Protein AF-A0A522JHY6-F1 (afdb_monomer_lite)

Foldseek 3Di:
DDDDDDDPPPPDDDDDDDDDDDDDDPDPDDDPPPPPPPPPPQPQLLVQLLVLLVQLLVDPALVSVLLSLQQNQCSQQFPVRPSNDPVSPRPNVRHHNCVVDDCPDLLNVLSVVLNVLSVVLNPDHDDPVNNVSSVVSNCSSCVPVD

Secondary structure (DSSP, 8-state):
---------SS---------------------------------HHHHHHHHHHHHHH-SSHHHHHHHHHHHHHHHH-TTSTT--GGG--TTTT--HHHHS-TTSHHHHHHHHHHHHHHHHTT--SHHHHHHHHHHHHHHHHTT--

pLDDT: mean 83.54, std 21.49, range [36.97, 98.94]

Structure (mmCIF, N/CA/C/O backbone):
data_AF-A0A522JHY6-F1
#
_entry.id   AF-A0A522JHY6-F1
#
loop_
_atom_site.group_PDB
_atom_site.id
_atom_site.type_symbol
_atom_site.label_atom_id
_atom_site.label_alt_id
_atom_site.label_comp_id
_atom_site.label_asym_id
_atom_site.label_entity_id
_atom_site.label_seq_id
_atom_site.pdbx_PDB_ins_code
_atom_site.Cartn_x
_atom_site.Cartn_y
_atom_site.Cartn_z
_atom_site.occupancy
_atom_site.B_iso_or_equiv
_atom_site.auth_seq_id
_atom_site.auth_comp_id
_atom_site.auth_asym_id
_atom_site.auth_atom_id
_atom_site.pdbx_PDB_model_num
ATOM 1 N N . MET A 1 1 ? 8.083 -27.322 40.203 1.00 36.97 1 MET A N 1
ATOM 2 C CA . MET A 1 1 ? 9.360 -27.782 40.788 1.00 36.97 1 MET A CA 1
ATOM 3 C C . MET A 1 1 ? 10.459 -27.382 39.793 1.00 36.97 1 MET A C 1
ATOM 5 O O . MET A 1 1 ? 10.639 -28.091 38.818 1.00 36.97 1 MET A O 1
ATOM 9 N N . SER A 1 2 ? 10.837 -26.095 39.712 1.00 42.53 2 SER A N 1
ATOM 10 C CA . SER A 1 2 ? 12.070 -25.467 40.267 1.00 42.53 2 SER A CA 1
ATOM 11 C C . SER A 1 2 ? 13.293 -26.388 40.256 1.00 42.53 2 SER A C 1
ATOM 13 O O . SER A 1 2 ? 13.194 -27.499 40.764 1.00 42.53 2 SER A O 1
ATOM 15 N N . ILE A 1 3 ? 14.424 -25.996 39.655 1.00 45.97 3 ILE A N 1
ATOM 16 C CA . ILE A 1 3 ? 15.505 -25.148 40.226 1.00 45.97 3 ILE A CA 1
ATOM 17 C C . ILE A 1 3 ? 16.294 -24.522 39.036 1.00 45.97 3 ILE A C 1
ATOM 19 O O . ILE A 1 3 ? 16.628 -25.249 38.108 1.00 45.97 3 ILE A O 1
ATOM 23 N N . ALA A 1 4 ? 16.360 -23.193 38.837 1.00 43.75 4 ALA A N 1
ATOM 24 C CA . ALA A 1 4 ? 17.269 -22.170 39.415 1.00 43.75 4 ALA A CA 1
ATOM 25 C C . ALA A 1 4 ? 18.771 -22.364 39.050 1.00 43.75 4 ALA A C 1
ATOM 27 O O . ALA A 1 4 ? 19.374 -23.354 39.436 1.00 43.75 4 ALA A O 1
ATOM 28 N N . THR A 1 5 ? 19.320 -21.562 38.121 1.00 50.81 5 THR A N 1
ATOM 29 C CA . THR A 1 5 ? 20.284 -20.443 38.339 1.00 50.81 5 THR A CA 1
ATOM 30 C C . THR A 1 5 ? 21.622 -20.811 38.988 1.00 50.81 5 THR A C 1
ATOM 32 O O . THR A 1 5 ? 21.618 -21.097 40.176 1.00 50.81 5 THR A O 1
ATOM 35 N N . ASP A 1 6 ? 22.733 -20.667 38.251 1.00 44.97 6 ASP A N 1
ATOM 36 C CA . ASP A 1 6 ? 24.067 -20.167 38.678 1.00 44.97 6 ASP A CA 1
ATOM 37 C C . ASP A 1 6 ? 24.991 -20.248 37.429 1.00 44.97 6 ASP A C 1
ATOM 39 O O . ASP A 1 6 ? 24.783 -21.114 36.588 1.00 44.97 6 ASP A O 1
ATOM 43 N N . SER A 1 7 ? 26.001 -19.437 37.114 1.00 44.66 7 SER A N 1
ATOM 44 C CA . SER A 1 7 ? 26.915 -18.633 37.925 1.00 44.66 7 SER A CA 1
ATOM 45 C C . SER A 1 7 ? 27.614 -17.666 36.949 1.00 44.66 7 SER A C 1
ATOM 47 O O . SER A 1 7 ? 28.159 -18.088 35.932 1.00 44.66 7 SER A O 1
ATOM 49 N N . THR A 1 8 ? 27.543 -16.339 37.050 1.00 45.41 8 THR A N 1
ATOM 50 C CA . THR A 1 8 ? 28.342 -15.495 37.963 1.00 45.41 8 THR A CA 1
ATOM 51 C C . THR A 1 8 ? 29.864 -15.761 37.997 1.00 45.41 8 THR A C 1
ATOM 53 O O . THR A 1 8 ? 30.563 -15.178 38.822 1.00 45.41 8 THR A O 1
ATOM 56 N N . GLU A 1 9 ? 30.428 -16.520 37.045 1.00 46.78 9 GLU A N 1
ATOM 57 C CA . GLU A 1 9 ? 31.821 -17.010 37.122 1.00 46.78 9 GLU A CA 1
ATOM 58 C C . GLU A 1 9 ? 32.835 -16.398 36.132 1.00 46.78 9 GLU A C 1
ATOM 60 O O . GLU A 1 9 ? 33.887 -16.971 35.866 1.00 46.78 9 GLU A O 1
ATOM 65 N N . ARG A 1 10 ? 32.582 -15.206 35.575 1.00 47.19 10 ARG A N 1
ATOM 66 C CA . ARG A 1 10 ? 33.610 -14.483 34.782 1.00 47.19 10 ARG A CA 1
ATOM 67 C C . ARG A 1 10 ? 33.914 -13.078 35.292 1.00 47.19 10 ARG A C 1
ATOM 69 O O . ARG A 1 10 ? 34.369 -12.216 34.550 1.00 47.19 10 ARG A O 1
ATOM 76 N N . LEU A 1 11 ? 33.708 -12.859 36.587 1.00 47.44 11 LEU A N 1
ATOM 77 C CA . LEU A 1 11 ? 34.156 -11.670 37.308 1.00 47.44 11 LEU A CA 1
ATOM 78 C C . LEU A 1 11 ? 34.982 -12.110 38.511 1.00 47.44 11 LEU A C 1
ATOM 80 O O . LEU A 1 11 ? 34.453 -12.173 39.614 1.00 47.44 11 LEU A O 1
ATOM 84 N N . ARG A 1 12 ? 36.260 -12.439 38.290 1.00 45.28 12 ARG A N 1
ATOM 85 C CA . ARG A 1 12 ? 37.347 -12.466 39.293 1.00 45.28 12 ARG A CA 1
ATOM 86 C C . ARG A 1 12 ? 38.596 -13.049 38.641 1.00 45.28 12 ARG A C 1
ATOM 88 O O . ARG A 1 12 ? 38.836 -14.229 38.766 1.00 45.28 12 ARG A O 1
ATOM 95 N N . HIS A 1 13 ? 39.382 -12.218 37.973 1.00 41.78 13 HIS A N 1
ATOM 96 C CA . HIS A 1 13 ? 40.841 -12.312 37.804 1.00 41.78 13 HIS A CA 1
ATOM 97 C C . HIS A 1 13 ? 41.211 -11.073 36.977 1.00 41.78 13 HIS A C 1
ATOM 99 O O . HIS A 1 13 ? 40.601 -10.811 35.956 1.00 41.78 13 HIS A O 1
ATOM 105 N N . ALA A 1 14 ? 42.140 -10.209 37.333 1.00 46.94 14 ALA A N 1
ATOM 106 C CA . ALA A 1 14 ? 42.969 -10.106 38.503 1.00 46.94 14 ALA A CA 1
ATOM 107 C C . ALA A 1 14 ? 43.402 -8.636 38.555 1.00 46.94 14 ALA A C 1
ATOM 109 O O . ALA A 1 14 ? 43.715 -8.020 37.537 1.00 46.94 14 ALA A O 1
ATOM 110 N N . ARG A 1 15 ? 43.404 -8.069 39.759 1.00 52.34 15 ARG A N 1
ATOM 111 C CA . ARG A 1 15 ? 43.996 -6.764 40.050 1.00 52.34 15 ARG A CA 1
ATOM 112 C C . ARG A 1 15 ? 45.476 -6.788 39.656 1.00 52.34 15 ARG A C 1
ATOM 114 O O . ARG A 1 15 ? 46.280 -7.388 40.364 1.00 52.34 15 ARG A O 1
ATOM 121 N N . ALA A 1 16 ? 45.844 -6.092 38.586 1.00 49.88 16 ALA A N 1
ATOM 122 C CA . ALA A 1 16 ? 47.235 -5.850 38.216 1.00 49.88 16 ALA A CA 1
ATOM 123 C C . ALA A 1 16 ? 47.551 -4.351 38.320 1.00 49.88 16 ALA A C 1
ATOM 125 O O . ALA A 1 16 ? 47.403 -3.577 37.386 1.00 49.88 16 ALA A O 1
ATOM 126 N N . ARG A 1 17 ? 47.920 -3.977 39.548 1.00 63.06 17 ARG A N 1
ATOM 127 C CA . ARG A 1 17 ? 48.945 -2.998 39.943 1.00 63.06 17 ARG A CA 1
ATOM 128 C C . ARG A 1 17 ? 49.208 -1.832 38.975 1.00 63.06 17 ARG A C 1
ATOM 130 O O . ARG A 1 17 ? 49.941 -1.955 38.001 1.00 63.06 17 ARG A O 1
ATOM 137 N N . PHE A 1 18 ? 48.740 -0.660 39.402 1.00 49.12 18 PHE A N 1
ATOM 138 C CA . PHE A 1 18 ? 49.275 0.647 39.026 1.00 49.12 18 PHE A CA 1
ATOM 139 C C . PHE A 1 18 ? 50.812 0.667 39.119 1.00 49.12 18 PHE A C 1
ATOM 141 O O . PHE A 1 18 ? 51.377 0.550 40.208 1.00 49.12 18 PHE A O 1
ATOM 148 N N . ARG A 1 19 ? 51.485 0.898 37.988 1.00 58.94 19 ARG A N 1
ATOM 149 C CA . ARG A 1 19 ? 52.835 1.475 37.939 1.00 58.94 19 ARG A CA 1
ATOM 150 C C . ARG A 1 19 ? 52.746 2.796 37.187 1.00 58.94 19 ARG A C 1
ATOM 152 O O . ARG A 1 19 ? 52.405 2.828 36.012 1.00 58.94 19 ARG A O 1
ATOM 159 N N . ARG A 1 20 ? 53.032 3.882 37.906 1.00 58.34 20 ARG A N 1
ATOM 160 C CA . ARG A 1 20 ? 53.248 5.219 37.348 1.00 58.34 20 ARG A CA 1
ATOM 161 C C . ARG A 1 20 ? 54.531 5.195 36.517 1.00 58.34 20 ARG A C 1
ATOM 163 O O . ARG A 1 20 ? 55.576 4.829 37.050 1.00 58.34 20 ARG A O 1
ATOM 170 N N . VAL A 1 21 ? 54.451 5.624 35.263 1.00 52.75 21 VAL A N 1
ATOM 171 C CA . VAL A 1 21 ? 55.590 6.141 34.497 1.00 52.75 21 VAL A CA 1
ATOM 172 C C . VAL A 1 21 ? 55.096 7.395 33.783 1.00 52.75 21 VAL A C 1
ATOM 174 O O . VAL A 1 21 ? 54.226 7.333 32.922 1.00 52.75 21 VAL A O 1
ATOM 177 N N . SER A 1 22 ? 55.606 8.537 34.230 1.00 50.94 22 SER A N 1
ATOM 178 C CA . SER A 1 22 ? 55.506 9.828 33.555 1.00 50.94 22 SER A CA 1
ATOM 179 C C . SER A 1 22 ? 56.355 9.803 32.283 1.00 50.94 22 SER A C 1
ATOM 181 O O . SER A 1 22 ? 57.409 9.178 32.305 1.00 50.94 22 SER A O 1
ATOM 183 N N . ILE A 1 23 ? 55.946 10.513 31.227 1.00 53.66 23 ILE A N 1
ATOM 184 C CA . ILE A 1 23 ? 56.759 11.484 30.463 1.00 53.66 23 ILE A CA 1
ATOM 185 C C . ILE A 1 23 ? 55.923 12.024 29.291 1.00 53.66 23 ILE A C 1
ATOM 187 O O . ILE A 1 23 ? 55.170 11.309 28.638 1.00 53.66 23 ILE A O 1
ATOM 191 N N . ALA A 1 24 ? 56.060 13.335 29.116 1.00 50.28 24 ALA A N 1
ATOM 192 C CA . ALA A 1 24 ? 55.463 14.222 28.135 1.00 50.28 24 ALA A CA 1
ATOM 193 C C . ALA A 1 24 ? 55.451 13.704 26.686 1.00 50.28 24 ALA A C 1
ATOM 195 O O . ALA A 1 24 ? 56.442 13.188 26.179 1.00 50.28 24 ALA A O 1
ATOM 196 N N . GLY A 1 25 ? 54.337 13.970 26.005 1.00 43.62 25 GLY A N 1
ATOM 197 C CA . GLY A 1 25 ? 54.167 13.776 24.569 1.00 43.62 25 GLY A CA 1
ATOM 198 C C . GLY A 1 25 ? 52.758 14.174 24.143 1.00 43.62 25 GLY A C 1
ATOM 199 O O . GLY A 1 25 ? 51.945 13.313 23.829 1.00 43.62 25 GLY A O 1
ATOM 200 N N . VAL A 1 26 ? 52.433 15.471 24.191 1.00 51.81 26 VAL A N 1
ATOM 201 C CA . VAL A 1 26 ? 51.180 15.989 23.614 1.00 51.81 26 VAL A CA 1
ATOM 202 C C . VAL A 1 26 ? 51.336 15.969 22.095 1.00 51.81 26 VAL A C 1
ATOM 204 O O . VAL A 1 26 ? 51.827 16.916 21.488 1.00 51.81 26 VAL A O 1
ATOM 207 N N . LEU A 1 27 ? 50.962 14.845 21.488 1.00 55.59 27 LEU A N 1
ATOM 208 C CA . LEU A 1 27 ? 50.747 14.735 20.054 1.00 55.59 27 LEU A CA 1
ATOM 209 C C . LEU A 1 27 ? 49.357 15.315 19.768 1.00 55.59 27 LEU A C 1
ATOM 211 O O . LEU A 1 27 ? 48.342 14.710 20.117 1.00 55.59 27 LEU A O 1
ATOM 215 N N . VAL A 1 28 ? 49.316 16.517 19.189 1.00 56.75 28 VAL A N 1
ATOM 216 C CA . VAL A 1 28 ? 48.084 17.148 18.698 1.00 56.75 28 VAL A CA 1
ATOM 217 C C . VAL A 1 28 ? 47.536 16.268 17.578 1.00 56.75 28 VAL A C 1
ATOM 219 O O . VAL A 1 28 ? 47.996 16.315 16.440 1.00 56.75 28 VAL A O 1
ATOM 222 N N . THR A 1 29 ? 46.577 15.414 17.918 1.00 56.91 29 THR A N 1
ATOM 223 C CA . THR A 1 29 ? 45.793 14.668 16.940 1.00 56.91 29 THR A CA 1
ATOM 224 C C . THR A 1 29 ? 44.807 15.651 16.327 1.00 56.91 29 THR A C 1
ATOM 226 O O . THR A 1 29 ? 43.843 16.079 16.958 1.00 56.91 29 THR A O 1
ATOM 229 N N . ALA A 1 30 ? 45.101 16.082 15.1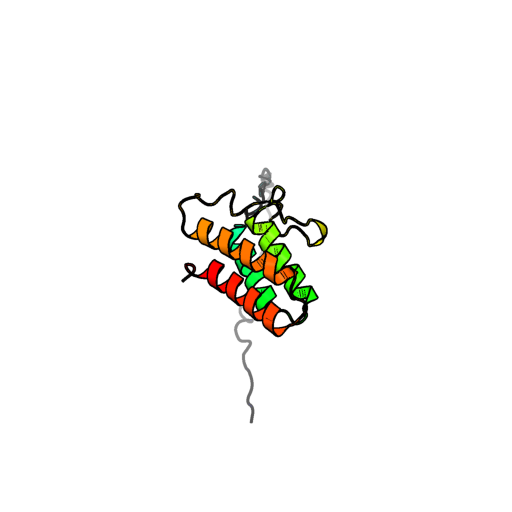00 1.00 58.03 30 ALA A N 1
ATOM 230 C CA . ALA A 1 30 ? 44.157 16.817 14.279 1.00 58.03 30 ALA A CA 1
ATOM 231 C C . ALA A 1 30 ? 42.883 15.970 14.152 1.00 58.03 30 ALA A C 1
ATOM 233 O O . ALA A 1 30 ? 42.905 14.870 13.599 1.00 58.03 30 ALA A O 1
ATOM 234 N N . GLY A 1 31 ? 41.795 16.466 14.741 1.00 49.47 31 GLY A N 1
ATOM 235 C CA . GLY A 1 31 ? 40.488 15.840 14.676 1.00 49.47 31 GLY A CA 1
ATOM 236 C C . GLY A 1 31 ? 40.008 15.804 13.233 1.00 49.47 31 GLY A C 1
ATOM 237 O O . GLY A 1 31 ? 39.574 16.817 12.693 1.00 49.47 31 GLY A O 1
ATOM 238 N N . PHE A 1 32 ? 40.047 14.626 12.620 1.00 56.78 32 PHE A N 1
ATOM 239 C CA . PHE A 1 32 ? 39.159 14.332 11.509 1.00 56.78 32 PHE A CA 1
ATOM 240 C C . PHE A 1 32 ? 37.760 14.175 12.101 1.00 56.78 32 PHE A C 1
ATOM 242 O O . PHE A 1 32 ? 37.383 13.109 12.586 1.00 56.78 32 PHE A O 1
ATOM 249 N N . ALA A 1 33 ? 37.010 15.276 12.117 1.00 57.12 33 ALA A N 1
ATOM 250 C CA . ALA A 1 33 ? 35.570 15.235 12.282 1.00 57.12 33 ALA A CA 1
ATOM 251 C C . ALA A 1 33 ? 35.010 14.430 11.103 1.00 57.12 33 ALA A C 1
ATOM 253 O O . ALA A 1 33 ? 34.915 14.930 9.983 1.00 57.12 33 ALA A O 1
ATOM 254 N N . GLY A 1 34 ? 34.713 13.153 11.342 1.00 48.78 34 GLY A N 1
ATOM 255 C CA . GLY A 1 34 ? 33.941 12.346 10.413 1.00 48.78 34 GLY A CA 1
ATOM 256 C C . GLY A 1 34 ? 32.580 13.006 10.239 1.00 48.78 34 GLY A C 1
ATOM 257 O O . GLY A 1 34 ? 31.748 12.958 11.142 1.00 48.78 34 GLY A O 1
ATOM 258 N N . LEU A 1 35 ? 32.363 13.652 9.095 1.00 56.34 35 LEU A N 1
ATOM 259 C CA . LEU A 1 35 ? 31.020 13.973 8.637 1.00 56.34 35 LEU A CA 1
ATOM 260 C C . LEU A 1 35 ? 30.343 12.652 8.275 1.00 56.34 35 LEU A C 1
ATOM 262 O O . LEU A 1 35 ? 30.433 12.184 7.140 1.00 56.34 35 LEU A O 1
ATOM 266 N N . SER A 1 36 ? 29.683 12.047 9.258 1.00 52.75 36 SER A N 1
ATOM 267 C CA . SER A 1 36 ? 28.689 11.008 9.029 1.00 52.75 36 SER A CA 1
ATOM 268 C C . SER A 1 36 ? 27.542 11.640 8.240 1.00 52.75 36 SER A C 1
ATOM 270 O O . SER A 1 36 ? 26.627 12.221 8.821 1.00 52.75 36 SER A O 1
ATOM 272 N N . HIS A 1 37 ? 27.616 11.591 6.910 1.00 52.22 37 HIS A N 1
ATOM 273 C CA . HIS A 1 37 ? 26.454 11.836 6.070 1.00 52.22 37 HIS A CA 1
ATOM 274 C C . HIS A 1 37 ? 25.489 10.687 6.346 1.00 52.22 37 HIS A C 1
ATOM 276 O O . HIS A 1 37 ? 25.699 9.568 5.888 1.00 52.22 37 HIS A O 1
ATOM 282 N N . ALA A 1 38 ? 24.469 10.948 7.160 1.00 51.31 38 ALA A N 1
ATOM 283 C CA . ALA A 1 38 ? 23.292 10.104 7.190 1.00 51.31 38 ALA A CA 1
ATOM 284 C C . ALA A 1 38 ? 22.613 10.271 5.825 1.00 51.31 38 ALA A C 1
ATOM 286 O O . ALA A 1 38 ? 21.817 11.187 5.629 1.00 51.31 38 ALA A O 1
ATOM 287 N N . GLU A 1 39 ? 23.001 9.449 4.852 1.00 49.59 39 GLU A N 1
ATOM 288 C CA . GLU A 1 39 ? 22.191 9.245 3.660 1.00 49.59 39 GLU A CA 1
ATOM 289 C C . GLU A 1 39 ? 20.834 8.759 4.167 1.00 49.59 39 GLU A C 1
ATOM 291 O O . GLU A 1 39 ? 20.743 7.724 4.829 1.00 49.59 39 GLU A O 1
ATOM 296 N N . ALA A 1 40 ? 19.788 9.563 3.966 1.00 54.78 40 ALA A N 1
ATOM 297 C CA . ALA A 1 40 ? 18.435 9.110 4.221 1.00 54.78 40 ALA A CA 1
ATOM 298 C C . ALA A 1 40 ? 18.228 7.882 3.335 1.00 54.78 40 ALA A C 1
ATOM 300 O O . ALA A 1 40 ? 18.178 8.013 2.113 1.00 54.78 40 ALA A O 1
ATOM 301 N N . GLU A 1 41 ? 18.194 6.694 3.941 1.00 54.31 41 GLU A N 1
ATOM 302 C CA . GLU A 1 41 ? 17.900 5.461 3.228 1.00 54.31 41 GLU A CA 1
ATOM 303 C C . GLU A 1 41 ? 16.578 5.681 2.497 1.00 54.31 41 GLU A C 1
ATOM 305 O O . GLU A 1 41 ? 15.534 5.886 3.125 1.00 54.31 41 GLU A O 1
ATOM 310 N N . VAL A 1 42 ? 16.641 5.738 1.165 1.00 60.25 42 VAL A N 1
ATOM 311 C CA . VAL A 1 42 ? 15.457 5.879 0.324 1.00 60.25 42 VAL A CA 1
ATOM 312 C C . VAL A 1 42 ? 14.684 4.582 0.492 1.00 60.25 42 VAL A C 1
ATOM 314 O O . VAL A 1 42 ? 14.971 3.576 -0.153 1.00 60.25 42 VAL A O 1
ATOM 317 N N . ARG A 1 43 ? 13.751 4.575 1.444 1.00 78.94 43 ARG A N 1
ATOM 318 C CA . ARG A 1 43 ? 12.920 3.408 1.708 1.00 78.94 43 ARG A CA 1
ATOM 319 C C . ARG A 1 43 ? 12.061 3.166 0.470 1.00 78.94 43 ARG A C 1
ATOM 321 O O . ARG A 1 43 ? 11.343 4.061 0.035 1.00 78.94 43 ARG A O 1
ATOM 328 N N . ASP A 1 44 ? 12.147 1.958 -0.076 1.00 93.31 44 ASP A N 1
ATOM 329 C CA . ASP A 1 44 ? 11.369 1.539 -1.242 1.00 93.31 44 ASP A CA 1
ATOM 330 C C . ASP A 1 44 ? 9.854 1.715 -0.988 1.00 93.31 44 ASP A C 1
ATOM 332 O O . ASP A 1 44 ? 9.302 1.037 -0.108 1.00 93.31 44 ASP A O 1
ATOM 336 N N . PRO A 1 45 ? 9.167 2.604 -1.733 1.00 96.31 45 PRO A N 1
ATOM 337 C CA . PRO A 1 45 ? 7.745 2.857 -1.541 1.00 96.31 45 PRO A CA 1
ATOM 338 C C . PRO A 1 45 ? 6.872 1.629 -1.824 1.00 96.31 45 PRO A C 1
ATOM 340 O O . PRO A 1 45 ? 5.822 1.486 -1.199 1.00 96.31 45 PRO A O 1
ATOM 343 N N . TYR A 1 46 ? 7.300 0.717 -2.706 1.00 97.19 46 TYR A N 1
ATOM 344 C CA . TYR A 1 46 ? 6.558 -0.513 -2.987 1.00 97.19 46 TYR A CA 1
ATOM 345 C C . TYR A 1 46 ? 6.528 -1.428 -1.757 1.00 97.19 46 TYR A C 1
ATOM 347 O O . TYR A 1 46 ? 5.469 -1.896 -1.332 1.00 97.19 46 TYR A O 1
ATOM 355 N N . ARG A 1 47 ? 7.688 -1.613 -1.119 1.00 96.50 47 ARG A N 1
ATOM 356 C CA . ARG A 1 47 ? 7.817 -2.390 0.116 1.00 96.50 47 ARG A CA 1
ATOM 357 C C . ARG A 1 47 ? 7.055 -1.760 1.284 1.00 96.50 47 ARG A C 1
ATOM 359 O O . ARG A 1 47 ? 6.377 -2.475 2.015 1.00 96.50 47 ARG A O 1
ATOM 366 N N . ILE A 1 48 ? 7.117 -0.436 1.448 1.00 97.31 48 ILE A N 1
ATOM 367 C CA . ILE A 1 48 ? 6.348 0.269 2.491 1.00 97.31 48 ILE A CA 1
ATOM 368 C C . ILE A 1 48 ? 4.835 0.121 2.258 1.00 97.31 48 ILE A C 1
ATOM 370 O O . ILE A 1 48 ? 4.078 -0.094 3.206 1.00 97.31 48 ILE A O 1
ATOM 374 N N . ALA A 1 49 ? 4.378 0.196 1.006 1.00 98.25 49 ALA A N 1
ATOM 375 C CA . ALA A 1 49 ? 2.979 -0.048 0.675 1.00 98.25 49 ALA A CA 1
ATOM 376 C C . ALA A 1 49 ? 2.545 -1.471 1.075 1.00 98.25 49 ALA A C 1
ATOM 378 O O . ALA A 1 49 ? 1.473 -1.641 1.654 1.00 98.25 49 ALA A O 1
ATOM 379 N N . ALA A 1 50 ? 3.385 -2.485 0.844 1.00 98.38 50 ALA A N 1
ATOM 380 C CA . ALA A 1 50 ? 3.110 -3.850 1.292 1.00 98.38 50 ALA A CA 1
ATOM 381 C C . ALA A 1 50 ? 2.999 -3.948 2.828 1.00 98.38 50 ALA A C 1
ATOM 383 O O . ALA A 1 50 ? 2.031 -4.521 3.330 1.00 98.38 50 ALA A O 1
ATOM 384 N N . GLU A 1 51 ? 3.920 -3.322 3.575 1.00 98.38 51 GLU A N 1
ATOM 385 C CA . GLU A 1 51 ? 3.869 -3.262 5.047 1.00 98.38 51 GLU A CA 1
ATOM 386 C C . GLU A 1 51 ? 2.532 -2.685 5.537 1.00 98.38 51 GLU A C 1
ATOM 388 O O . GLU A 1 51 ? 1.858 -3.275 6.384 1.00 98.38 51 GLU A O 1
ATOM 393 N N . HIS A 1 52 ? 2.105 -1.551 4.975 1.00 98.75 52 HIS A N 1
ATOM 394 C CA . HIS A 1 52 ? 0.842 -0.924 5.357 1.00 98.75 52 HIS A CA 1
ATOM 395 C C . HIS A 1 52 ? -0.382 -1.744 4.947 1.00 98.75 52 HIS A C 1
ATOM 397 O O . HIS A 1 52 ? -1.356 -1.779 5.697 1.00 98.75 52 HIS A O 1
ATOM 403 N N . ALA A 1 53 ? -0.345 -2.448 3.817 1.00 98.81 53 ALA A N 1
ATOM 404 C CA . ALA A 1 53 ? -1.417 -3.364 3.445 1.00 98.81 53 ALA A CA 1
ATOM 405 C C . ALA A 1 53 ? -1.556 -4.522 4.454 1.00 98.81 53 ALA A C 1
ATOM 407 O O . ALA A 1 53 ? -2.675 -4.876 4.828 1.00 98.81 53 ALA A O 1
ATOM 408 N N . GLY A 1 54 ? -0.436 -5.062 4.950 1.00 98.62 54 GLY A N 1
ATOM 409 C CA . GLY A 1 54 ? -0.430 -6.059 6.025 1.00 98.62 54 GLY A CA 1
ATOM 410 C C . GLY A 1 54 ? -1.021 -5.510 7.327 1.00 98.62 54 GLY A C 1
ATOM 411 O O . GLY A 1 54 ? -1.928 -6.110 7.903 1.00 98.62 54 GLY A O 1
ATOM 412 N N . LEU A 1 55 ? -0.604 -4.307 7.738 1.00 98.81 55 LEU A N 1
ATOM 413 C CA . LEU A 1 55 ? -1.175 -3.626 8.908 1.00 98.81 55 LEU A CA 1
ATOM 414 C C . LEU A 1 55 ? -2.679 -3.355 8.753 1.00 98.81 55 LEU A C 1
ATOM 416 O O . LEU A 1 55 ? -3.432 -3.493 9.716 1.00 98.81 55 LEU A O 1
ATOM 420 N N . ALA A 1 56 ? -3.138 -3.002 7.549 1.00 98.81 56 ALA A N 1
ATOM 421 C CA . ALA A 1 56 ? -4.558 -2.839 7.251 1.00 98.81 56 ALA A CA 1
ATOM 422 C C . ALA A 1 56 ? -5.325 -4.161 7.414 1.00 98.81 56 ALA A C 1
ATOM 424 O O . ALA A 1 56 ? -6.420 -4.167 7.972 1.00 98.81 56 ALA A O 1
ATOM 425 N N . ALA A 1 57 ? -4.752 -5.282 6.970 1.00 98.75 57 ALA A N 1
ATOM 426 C CA . ALA A 1 57 ? -5.367 -6.601 7.109 1.00 98.75 57 ALA A CA 1
ATOM 427 C C . ALA A 1 57 ? -5.485 -7.050 8.581 1.00 98.75 57 ALA A C 1
ATOM 429 O O . ALA A 1 57 ? -6.415 -7.774 8.930 1.00 98.75 57 ALA A O 1
ATOM 430 N N . GLU A 1 58 ? -4.588 -6.587 9.454 1.00 98.62 58 GLU A N 1
ATOM 431 C CA . GLU A 1 58 ? -4.571 -6.918 10.888 1.00 98.62 58 GLU A CA 1
ATOM 432 C C . GLU A 1 58 ? -5.262 -5.867 11.781 1.00 98.62 58 GLU A C 1
ATOM 434 O O . GLU A 1 58 ? -5.427 -6.060 12.993 1.00 98.62 58 GLU A O 1
ATOM 439 N N . ALA A 1 59 ? -5.677 -4.738 11.203 1.00 98.62 59 ALA A N 1
ATOM 440 C CA . ALA A 1 59 ? -6.218 -3.607 11.941 1.00 98.62 59 ALA A CA 1
ATOM 441 C C . ALA A 1 59 ? -7.524 -3.950 12.676 1.00 98.62 59 ALA A C 1
ATOM 443 O O . ALA A 1 59 ? -8.380 -4.685 12.192 1.00 98.62 59 ALA A O 1
ATOM 444 N N . ARG A 1 60 ? -7.722 -3.358 13.859 1.00 98.31 60 ARG A N 1
ATOM 445 C CA . ARG A 1 60 ? -8.855 -3.683 14.751 1.00 98.31 60 ARG A CA 1
ATOM 446 C C . ARG A 1 60 ? -10.066 -2.757 14.607 1.00 98.31 60 ARG A C 1
ATOM 448 O O . ARG A 1 60 ? -11.010 -2.864 15.385 1.00 98.31 60 ARG A O 1
ATOM 455 N N . SER A 1 61 ? -10.043 -1.836 13.649 1.00 98.62 61 SER A N 1
ATOM 456 C CA . SER A 1 61 ? -11.149 -0.916 13.371 1.00 98.62 61 SER A CA 1
ATOM 457 C C . SER A 1 61 ? -11.168 -0.510 11.901 1.00 98.62 61 SER A C 1
ATOM 459 O O . SER A 1 61 ? -10.120 -0.443 11.263 1.00 98.62 61 SER A O 1
ATOM 461 N N . VAL A 1 62 ? -12.351 -0.175 11.377 1.00 98.62 62 VAL A N 1
ATOM 462 C CA . VAL A 1 62 ? -12.511 0.296 9.990 1.00 98.62 62 VAL A CA 1
ATOM 463 C C . VAL A 1 62 ? -11.677 1.551 9.741 1.00 98.62 62 VAL A C 1
ATOM 465 O O .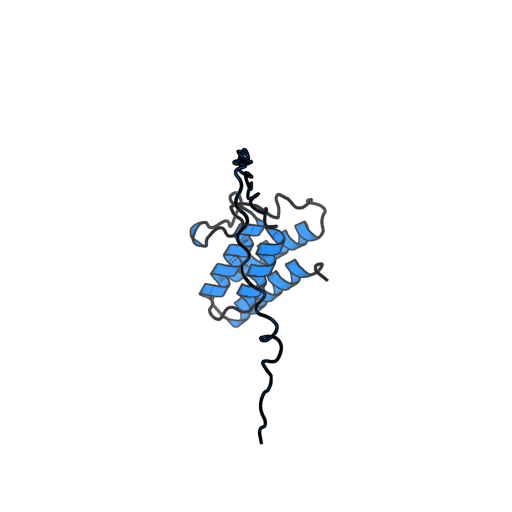 VAL A 1 62 ? -11.010 1.646 8.719 1.00 98.62 62 VAL A O 1
ATOM 468 N N . ALA A 1 63 ? -11.632 2.467 10.711 1.00 98.56 63 ALA A N 1
ATOM 469 C CA . ALA A 1 63 ? -10.818 3.676 10.621 1.00 98.56 63 ALA A CA 1
ATOM 470 C C . ALA A 1 63 ? -9.316 3.368 10.466 1.00 98.56 63 ALA A C 1
ATOM 472 O O . ALA A 1 63 ? -8.648 3.989 9.645 1.00 98.56 63 ALA A O 1
ATOM 473 N N . ALA A 1 64 ? -8.789 2.385 11.206 1.00 98.75 64 ALA A N 1
ATOM 474 C CA . ALA A 1 64 ? -7.394 1.970 11.067 1.00 98.75 64 ALA A CA 1
ATOM 475 C C . ALA A 1 64 ? -7.131 1.259 9.727 1.00 98.75 64 ALA A C 1
ATOM 477 O O . ALA A 1 64 ? -6.093 1.495 9.113 1.00 98.75 64 ALA A O 1
ATOM 478 N N . ILE A 1 65 ? -8.082 0.452 9.233 1.00 98.81 65 ILE A N 1
ATOM 479 C CA . ILE A 1 65 ? -7.995 -0.148 7.890 1.00 98.81 65 ILE A CA 1
ATOM 480 C C . ILE A 1 65 ? -7.913 0.956 6.830 1.00 98.81 65 ILE A C 1
ATOM 482 O O . ILE A 1 65 ? -7.024 0.928 5.984 1.00 98.81 65 ILE A O 1
ATOM 486 N N . HIS A 1 66 ? -8.806 1.949 6.892 1.00 98.81 66 HIS A N 1
ATOM 487 C CA . HIS A 1 66 ? -8.823 3.079 5.959 1.00 98.81 66 HIS A CA 1
ATOM 488 C C . HIS A 1 66 ? -7.523 3.867 5.996 1.00 98.81 66 HIS A C 1
ATOM 490 O O . HIS A 1 66 ? -6.963 4.150 4.944 1.00 98.81 66 HIS A O 1
ATOM 496 N N . GLN A 1 67 ? -7.018 4.181 7.190 1.00 98.81 67 GLN A N 1
ATOM 497 C CA . GLN A 1 67 ? -5.766 4.916 7.338 1.00 98.81 67 GLN A CA 1
ATOM 498 C C . GLN A 1 67 ? -4.596 4.164 6.693 1.00 98.81 67 GLN A C 1
ATOM 500 O O . GLN A 1 67 ? -3.836 4.753 5.928 1.00 98.81 67 GLN A O 1
ATOM 505 N N . HIS A 1 68 ? -4.463 2.867 6.965 1.00 98.88 68 HIS A N 1
ATOM 506 C CA . HIS A 1 68 ? -3.382 2.074 6.393 1.00 98.88 68 HIS A CA 1
ATOM 507 C C . HIS A 1 68 ? -3.545 1.853 4.885 1.00 98.88 68 HIS A C 1
ATOM 509 O O . HIS A 1 68 ? -2.565 1.970 4.160 1.00 98.88 68 HIS A O 1
ATOM 515 N N . LEU A 1 69 ? -4.761 1.636 4.374 1.00 98.94 69 LEU A N 1
ATOM 516 C CA . LEU A 1 69 ? -5.001 1.591 2.926 1.00 98.94 69 LEU A CA 1
ATOM 517 C C . LEU A 1 69 ? -4.727 2.937 2.244 1.00 98.94 69 LEU A C 1
ATOM 519 O O . LEU A 1 69 ? -4.237 2.964 1.119 1.00 98.94 69 LEU A O 1
ATOM 523 N N . GLN A 1 70 ? -4.969 4.055 2.925 1.00 98.81 70 GLN A N 1
ATOM 524 C CA . GLN A 1 70 ? -4.589 5.364 2.410 1.00 98.81 70 GLN A CA 1
ATOM 525 C C . GLN A 1 70 ? -3.064 5.534 2.358 1.00 98.81 70 GLN A C 1
ATOM 527 O O . GLN A 1 70 ? -2.549 6.127 1.414 1.00 98.81 70 GLN A O 1
ATOM 532 N N . HIS A 1 71 ? -2.318 4.973 3.318 1.00 98.81 71 HIS A N 1
ATOM 533 C CA . HIS A 1 71 ? -0.853 4.906 3.234 1.00 98.81 71 HIS A CA 1
ATOM 534 C C . HIS A 1 71 ? -0.381 4.084 2.033 1.00 98.81 71 HIS A C 1
ATOM 536 O O . HIS A 1 71 ? 0.569 4.497 1.371 1.00 98.81 71 HIS A O 1
ATOM 542 N N . VAL A 1 72 ? -1.064 2.979 1.709 1.00 98.88 72 VAL A N 1
ATOM 543 C CA . VAL A 1 72 ? -0.798 2.205 0.483 1.00 98.88 72 VAL A CA 1
ATOM 544 C C . VAL A 1 72 ? -0.943 3.094 -0.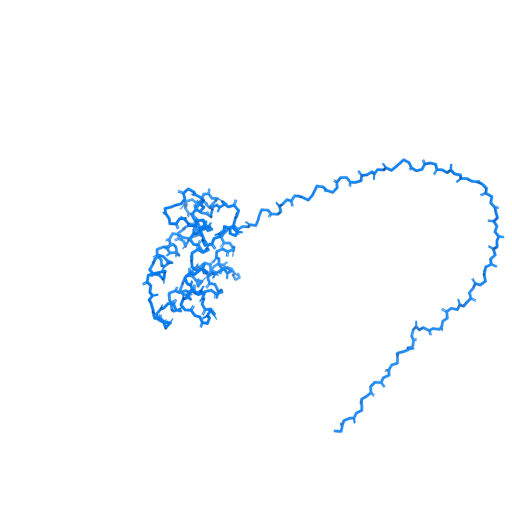753 1.00 98.88 72 VAL A C 1
ATOM 546 O O . VAL A 1 72 ? -0.010 3.168 -1.549 1.00 98.88 72 VAL A O 1
ATOM 549 N N . LEU A 1 73 ? -2.071 3.802 -0.896 1.00 98.81 73 LEU A N 1
ATOM 550 C CA . LEU A 1 73 ? -2.314 4.708 -2.028 1.00 98.81 73 LEU A CA 1
ATOM 551 C C . LEU A 1 73 ? -1.231 5.789 -2.126 1.00 98.81 73 LEU A C 1
ATOM 553 O O . LEU A 1 73 ? -0.594 5.936 -3.168 1.00 98.81 73 LEU A O 1
ATOM 557 N N . ASN A 1 74 ? -0.941 6.462 -1.009 1.00 98.62 74 ASN A N 1
ATOM 558 C CA . ASN A 1 74 ? 0.062 7.524 -0.959 1.00 98.62 74 ASN A CA 1
ATOM 559 C C . ASN A 1 74 ? 1.456 7.037 -1.388 1.00 98.62 74 ASN A C 1
ATOM 561 O O . ASN A 1 74 ? 2.173 7.771 -2.060 1.00 98.62 74 ASN A O 1
ATOM 565 N N . CYS A 1 75 ? 1.839 5.813 -1.023 1.00 98.38 75 CYS A N 1
ATOM 566 C CA . CYS A 1 75 ? 3.130 5.233 -1.389 1.00 98.38 75 CYS A CA 1
ATOM 567 C C . CYS A 1 75 ? 3.184 4.721 -2.831 1.00 98.38 75 CYS A C 1
ATOM 569 O O . CYS A 1 75 ? 4.203 4.870 -3.508 1.00 98.38 75 CYS A O 1
ATOM 571 N N . LEU A 1 76 ? 2.109 4.100 -3.322 1.00 98.50 76 LEU A N 1
ATOM 572 C CA . LEU A 1 76 ? 2.103 3.565 -4.681 1.00 98.50 76 LEU A CA 1
ATOM 573 C C . LEU A 1 76 ? 2.025 4.681 -5.725 1.00 98.50 76 LEU A C 1
ATOM 575 O O . LEU A 1 76 ? 2.693 4.584 -6.753 1.00 98.50 76 LEU A O 1
ATOM 579 N N . GLU A 1 77 ? 1.262 5.741 -5.455 1.00 98.38 77 GLU A N 1
ATOM 580 C CA . GLU A 1 77 ? 1.053 6.832 -6.407 1.00 98.38 77 GLU A CA 1
ATOM 581 C C . GLU A 1 77 ? 1.989 8.036 -6.187 1.00 98.38 77 GLU A C 1
ATOM 583 O O . GLU A 1 77 ? 2.380 8.678 -7.163 1.00 98.38 77 GLU A O 1
ATOM 588 N N . GLY A 1 78 ? 2.425 8.308 -4.951 1.00 97.88 78 GLY A N 1
ATOM 589 C CA . GLY A 1 78 ? 3.203 9.499 -4.578 1.00 97.88 78 GLY A CA 1
ATOM 590 C C . GLY A 1 78 ? 2.370 10.783 -4.520 1.00 97.88 78 GLY A C 1
ATOM 591 O O . GLY A 1 78 ? 1.157 10.758 -4.697 1.00 97.88 78 GLY A O 1
ATOM 592 N N . ARG A 1 79 ? 3.017 11.933 -4.270 1.00 96.62 79 ARG A N 1
ATOM 593 C CA . ARG A 1 79 ? 2.337 13.237 -4.055 1.00 96.62 79 ARG A CA 1
ATOM 594 C C . ARG A 1 79 ? 1.512 13.742 -5.232 1.00 96.62 79 ARG A C 1
ATOM 596 O O . ARG A 1 79 ? 0.534 14.449 -5.014 1.00 96.62 79 ARG A O 1
ATOM 603 N N . ASP A 1 80 ? 1.913 13.379 -6.443 1.00 95.75 80 ASP A N 1
ATOM 604 C CA . ASP A 1 80 ? 1.211 13.742 -7.676 1.00 95.75 80 ASP A CA 1
ATOM 605 C C . ASP A 1 80 ? 0.151 12.691 -8.067 1.00 95.75 80 ASP A C 1
ATOM 607 O O . ASP A 1 80 ? -0.476 12.782 -9.124 1.00 95.75 80 ASP A O 1
ATOM 611 N N . GLY A 1 81 ? -0.037 11.676 -7.217 1.00 97.12 81 GLY A N 1
ATOM 612 C CA . GLY A 1 81 ? -1.005 10.602 -7.363 1.00 97.12 81 GLY A CA 1
ATOM 613 C C . GLY A 1 81 ? -2.455 11.062 -7.273 1.00 97.12 81 GLY A C 1
ATOM 614 O O . GLY A 1 81 ? -2.780 11.997 -6.543 1.00 97.12 81 GLY A O 1
ATOM 615 N N . GLN A 1 82 ? -3.347 10.370 -7.987 1.00 97.69 82 GLN A N 1
ATOM 616 C CA . GLN A 1 82 ? -4.770 10.714 -8.032 1.00 97.69 82 GLN A CA 1
ATOM 617 C C . GLN A 1 82 ? -5.441 10.625 -6.657 1.00 97.69 82 GLN A C 1
ATOM 619 O O . GLN A 1 82 ? -6.263 11.485 -6.339 1.00 97.69 82 GLN A O 1
ATOM 624 N N . ASP A 1 83 ? -5.116 9.604 -5.865 1.00 98.12 83 ASP A N 1
ATOM 625 C CA . ASP A 1 83 ? -5.737 9.375 -4.562 1.00 98.12 83 ASP A CA 1
ATOM 626 C C . ASP A 1 83 ? -4.832 9.786 -3.402 1.00 98.12 83 ASP A C 1
ATOM 628 O O . ASP A 1 83 ? -5.110 9.428 -2.254 1.00 98.12 83 ASP A O 1
ATOM 632 N N . PHE A 1 84 ? -3.755 10.532 -3.663 1.00 98.44 84 PHE A N 1
ATOM 633 C CA . PHE A 1 84 ? -2.874 10.996 -2.603 1.00 98.44 84 PHE A CA 1
ATOM 634 C C . PHE A 1 84 ? -3.638 11.863 -1.594 1.00 98.44 84 PHE A C 1
ATOM 636 O O . PHE A 1 84 ? -4.312 12.835 -1.942 1.00 98.44 84 PHE A O 1
ATOM 643 N N . ASN A 1 85 ? -3.483 11.548 -0.308 1.00 98.06 85 ASN A N 1
ATOM 644 C CA . ASN A 1 85 ? -4.108 12.282 0.784 1.00 98.06 85 ASN A CA 1
ATOM 645 C C . ASN A 1 85 ? -3.094 12.616 1.883 1.00 98.06 85 ASN A C 1
ATOM 647 O O . ASN A 1 85 ? -2.779 11.782 2.737 1.00 98.06 85 ASN A O 1
ATOM 651 N N . ALA A 1 86 ? -2.649 13.8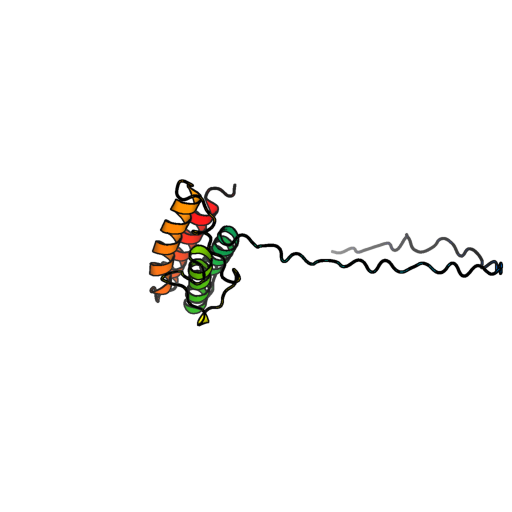74 1.914 1.00 96.94 86 ALA A N 1
ATOM 652 C CA . ALA A 1 86 ? -1.711 14.374 2.918 1.00 96.94 86 ALA A CA 1
ATOM 653 C C . ALA A 1 86 ? -2.237 14.266 4.362 1.00 96.94 86 ALA A C 1
ATOM 655 O O . ALA A 1 86 ? -1.442 14.109 5.287 1.00 96.94 86 ALA A O 1
ATOM 656 N N . LEU A 1 87 ? -3.560 14.322 4.576 1.00 97.19 87 LEU A N 1
ATOM 657 C CA . LEU A 1 87 ? -4.155 14.273 5.919 1.00 97.19 87 LEU A CA 1
ATOM 658 C C . LEU A 1 87 ? -4.011 12.899 6.579 1.00 97.19 87 LEU A C 1
ATOM 660 O O . LEU A 1 87 ? -4.024 12.809 7.804 1.00 97.19 87 LEU A O 1
ATOM 664 N N . ALA A 1 88 ? -3.853 11.836 5.789 1.00 96.50 88 ALA A N 1
ATOM 665 C CA . ALA A 1 88 ? -3.570 10.506 6.318 1.00 96.50 88 ALA A CA 1
ATOM 666 C C . ALA A 1 88 ? -2.092 10.324 6.702 1.00 96.50 88 ALA A C 1
ATOM 668 O O . ALA A 1 88 ? -1.767 9.388 7.431 1.00 96.50 88 ALA A O 1
ATOM 669 N N . GLY A 1 89 ? -1.206 11.220 6.260 1.00 96.12 89 GLY A N 1
ATOM 670 C CA . GLY A 1 89 ? 0.244 11.116 6.408 1.00 96.12 89 GLY A CA 1
ATOM 671 C C . GLY A 1 89 ? 0.934 10.537 5.170 1.00 96.12 89 GLY A C 1
ATOM 672 O O . GLY A 1 89 ? 0.325 9.853 4.351 1.00 96.12 89 GLY A O 1
ATOM 673 N N . ASP A 1 90 ? 2.228 10.819 5.040 1.00 95.50 90 ASP A N 1
ATOM 674 C CA . ASP A 1 90 ? 3.056 10.494 3.871 1.00 95.50 90 ASP A CA 1
ATOM 675 C C . ASP A 1 90 ? 4.264 9.634 4.300 1.00 95.50 90 ASP A C 1
ATOM 677 O O . ASP A 1 90 ? 5.376 10.151 4.452 1.00 95.50 90 ASP A O 1
ATOM 681 N N . PRO A 1 91 ? 4.064 8.328 4.575 1.00 95.44 91 PRO A N 1
ATOM 682 C CA . PRO A 1 91 ? 5.125 7.463 5.099 1.00 95.44 91 PRO A CA 1
ATOM 683 C C . PRO A 1 91 ? 6.253 7.194 4.091 1.00 95.44 91 PRO A C 1
ATOM 685 O O . PRO A 1 91 ? 7.342 6.787 4.497 1.00 95.44 91 PRO A O 1
ATOM 688 N N . CYS A 1 92 ? 6.014 7.453 2.802 1.00 95.31 92 CYS A N 1
ATOM 689 C CA . CYS A 1 92 ? 6.987 7.309 1.719 1.00 95.31 92 CYS A CA 1
ATOM 690 C C . CYS A 1 92 ? 7.709 8.621 1.362 1.00 95.31 92 CYS A C 1
ATOM 692 O O . CYS A 1 92 ? 8.485 8.665 0.402 1.00 95.31 92 CYS A O 1
ATOM 694 N N . GLY A 1 93 ? 7.472 9.698 2.122 1.00 92.62 93 GLY A N 1
ATOM 695 C CA . GLY A 1 93 ? 8.136 10.990 1.926 1.00 92.62 93 GLY A CA 1
ATOM 696 C C . GLY A 1 93 ? 7.860 11.628 0.560 1.00 92.62 93 GLY A C 1
ATOM 697 O O . GLY A 1 93 ? 8.655 12.439 0.090 1.00 92.62 93 GLY A O 1
ATOM 698 N N . GLY A 1 94 ? 6.754 11.250 -0.080 1.00 90.69 94 GLY A N 1
ATOM 699 C CA . GLY A 1 94 ? 6.323 11.700 -1.396 1.00 90.69 94 GLY A CA 1
ATOM 700 C C . GLY A 1 94 ? 6.822 10.852 -2.560 1.00 90.69 94 GLY A C 1
ATOM 701 O O . GLY A 1 94 ? 6.459 11.139 -3.700 1.00 90.69 94 GLY A O 1
ATOM 702 N N . SER A 1 95 ? 7.612 9.811 -2.286 1.00 94.19 95 SER A N 1
ATOM 703 C CA . SER A 1 95 ? 8.057 8.847 -3.294 1.00 94.19 95 SER A CA 1
ATOM 704 C C . SER A 1 95 ? 6.879 8.040 -3.841 1.00 94.19 95 SER A C 1
ATOM 706 O O . SER A 1 95 ? 5.933 7.746 -3.114 1.00 94.19 95 SER A O 1
ATOM 708 N N . SER A 1 96 ? 6.967 7.655 -5.112 1.00 96.25 96 SER A N 1
ATOM 709 C CA . SER A 1 96 ? 5.942 6.891 -5.827 1.00 96.25 96 SER A CA 1
ATOM 710 C C . SER A 1 96 ? 6.522 5.574 -6.320 1.00 96.25 96 SER A C 1
ATOM 712 O O . SER A 1 96 ? 7.520 5.586 -7.042 1.00 96.25 96 SER A O 1
ATOM 714 N N . ALA A 1 97 ? 5.897 4.447 -5.971 1.00 97.25 97 ALA A N 1
ATOM 715 C CA . ALA A 1 97 ? 6.284 3.154 -6.534 1.00 97.25 97 ALA A CA 1
ATOM 716 C C . ALA A 1 97 ? 6.013 3.090 -8.045 1.00 97.25 97 ALA A C 1
ATOM 718 O O . ALA A 1 97 ? 6.841 2.585 -8.795 1.00 97.25 97 ALA A O 1
ATOM 719 N N . LEU A 1 98 ? 4.888 3.635 -8.520 1.00 97.56 98 LEU A N 1
ATOM 720 C CA . LEU A 1 98 ? 4.591 3.654 -9.955 1.00 97.56 98 LEU A CA 1
ATOM 721 C C . LEU A 1 98 ? 5.594 4.498 -10.752 1.00 97.56 98 LEU A C 1
ATOM 723 O O . LEU A 1 98 ? 5.890 4.157 -11.892 1.00 97.56 98 LEU A O 1
ATOM 727 N N . ALA A 1 99 ? 6.143 5.568 -10.167 1.00 96.06 99 ALA A N 1
ATOM 728 C CA . ALA A 1 99 ? 7.146 6.388 -10.848 1.00 96.06 99 ALA A CA 1
ATOM 729 C C . ALA A 1 99 ? 8.528 5.716 -10.934 1.00 96.06 99 ALA A C 1
ATOM 731 O O . ALA A 1 99 ? 9.317 6.060 -11.815 1.00 96.06 99 ALA A O 1
ATOM 732 N N . THR A 1 100 ? 8.849 4.797 -10.018 1.00 94.31 100 THR A N 1
ATOM 733 C CA . THR A 1 100 ? 10.164 4.136 -9.959 1.00 94.31 100 THR A CA 1
ATOM 734 C C . THR A 1 100 ? 10.175 2.759 -10.618 1.00 94.31 100 THR A C 1
ATOM 736 O O . THR A 1 100 ? 11.213 2.334 -11.131 1.00 94.31 100 THR A O 1
ATOM 739 N N . LEU A 1 101 ? 9.043 2.055 -10.628 1.00 96.06 101 LEU A N 1
ATOM 740 C CA . LEU A 1 101 ? 8.921 0.735 -11.236 1.00 96.06 101 LEU A CA 1
ATOM 741 C C . LEU A 1 101 ? 8.869 0.832 -12.770 1.00 96.06 101 LEU A C 1
ATOM 743 O O . LEU A 1 101 ? 8.146 1.666 -13.314 1.00 96.06 101 LEU A O 1
ATOM 747 N N . PRO A 1 102 ? 9.547 -0.064 -13.513 1.00 97.19 102 PRO A N 1
ATOM 748 C CA . PRO A 1 102 ? 9.382 -0.130 -14.960 1.00 97.19 102 PRO A CA 1
ATOM 749 C C . PRO A 1 102 ? 7.931 -0.459 -15.332 1.00 97.19 102 PRO A C 1
ATOM 751 O O . PRO A 1 102 ? 7.382 -1.439 -14.829 1.00 97.19 102 PRO A O 1
ATOM 754 N N . ASN A 1 103 ? 7.340 0.276 -16.277 1.00 95.38 103 ASN A N 1
ATOM 755 C CA . ASN A 1 103 ? 5.944 0.075 -16.707 1.00 95.38 103 ASN A CA 1
ATOM 756 C C . ASN A 1 103 ? 5.623 -1.363 -17.166 1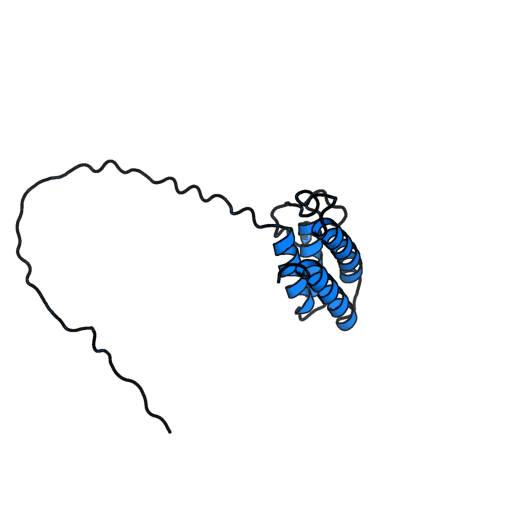.00 95.38 103 ASN A C 1
ATOM 758 O O . ASN A 1 103 ? 4.485 -1.809 -17.059 1.00 95.38 103 ASN A O 1
ATOM 762 N N . SER A 1 104 ? 6.610 -2.093 -17.698 1.00 95.75 104 SER A N 1
ATOM 763 C CA . SER A 1 104 ? 6.467 -3.486 -18.149 1.00 95.75 104 SER A CA 1
ATOM 764 C C . SER A 1 104 ? 6.711 -4.527 -17.051 1.00 95.75 104 SER A C 1
ATOM 766 O O . SER A 1 104 ? 6.575 -5.725 -17.303 1.00 95.75 104 SER A O 1
ATOM 768 N N . SER A 1 105 ? 7.099 -4.100 -15.848 1.00 96.69 105 SER A N 1
ATOM 769 C CA . SER A 1 105 ? 7.374 -5.006 -14.736 1.00 96.69 105 SER A CA 1
ATOM 770 C C . SER A 1 105 ? 6.081 -5.578 -14.155 1.00 96.69 105 SER A C 1
ATOM 772 O O . SER A 1 105 ? 5.042 -4.916 -14.097 1.00 96.69 105 SER A O 1
ATOM 774 N N . ALA A 1 106 ? 6.155 -6.818 -13.670 1.00 97.12 106 ALA A N 1
ATOM 775 C CA . ALA A 1 106 ? 5.046 -7.431 -12.946 1.00 97.12 106 ALA A CA 1
ATOM 776 C C . ALA A 1 106 ? 4.667 -6.619 -11.693 1.00 97.12 106 ALA A C 1
ATOM 778 O O . ALA A 1 106 ? 3.487 -6.520 -11.366 1.00 97.12 10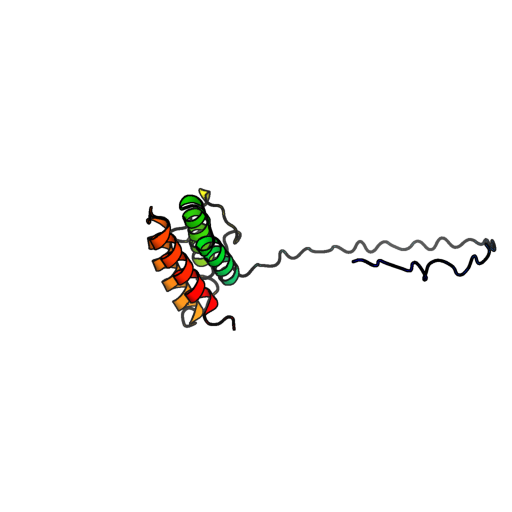6 ALA A O 1
ATOM 779 N N . ASP A 1 107 ? 5.639 -5.973 -11.047 1.00 97.19 107 ASP A N 1
ATOM 780 C CA . ASP A 1 107 ? 5.413 -5.163 -9.847 1.00 97.19 107 ASP A CA 1
ATOM 781 C C . ASP A 1 107 ? 4.654 -3.879 -10.148 1.00 97.19 107 ASP A C 1
ATOM 783 O O . ASP A 1 107 ? 3.756 -3.523 -9.388 1.00 97.19 107 ASP A O 1
ATOM 787 N N . HIS A 1 108 ? 4.901 -3.242 -11.295 1.00 97.56 108 HIS A N 1
ATOM 788 C CA . HIS A 1 108 ? 4.076 -2.122 -11.742 1.00 97.56 108 HIS A CA 1
ATOM 789 C C . HIS A 1 108 ? 2.618 -2.567 -11.952 1.00 97.56 108 HIS A C 1
ATOM 791 O O . HIS A 1 108 ? 1.685 -1.908 -11.492 1.00 97.56 108 HIS A O 1
ATOM 797 N N . VAL A 1 109 ? 2.396 -3.729 -12.580 1.00 98.06 109 VAL A N 1
ATOM 798 C CA . VAL A 1 109 ? 1.043 -4.292 -12.758 1.00 98.06 109 VAL A CA 1
ATOM 799 C C . VAL A 1 109 ? 0.382 -4.608 -11.410 1.00 98.06 109 VAL A C 1
ATOM 801 O O . VAL A 1 109 ? -0.803 -4.321 -11.219 1.00 98.06 109 VAL A O 1
ATOM 804 N N . ARG A 1 110 ? 1.129 -5.181 -10.460 1.00 98.38 110 ARG A N 1
ATOM 805 C CA . ARG A 1 110 ? 0.655 -5.452 -9.094 1.00 98.38 110 ARG A CA 1
ATOM 806 C C . ARG A 1 110 ? 0.309 -4.167 -8.353 1.00 98.38 110 ARG A C 1
ATOM 808 O O . ARG A 1 110 ? -0.774 -4.098 -7.782 1.00 98.38 110 ARG A O 1
ATOM 815 N N . ALA A 1 111 ? 1.160 -3.144 -8.424 1.00 98.38 111 ALA A N 1
ATOM 816 C CA . ALA A 1 111 ? 0.909 -1.832 -7.834 1.00 98.38 111 ALA A CA 1
ATOM 817 C C . ALA A 1 111 ? -0.389 -1.219 -8.376 1.00 98.38 111 ALA A C 1
ATOM 819 O O . ALA A 1 111 ? -1.242 -0.802 -7.597 1.00 98.38 111 ALA A O 1
ATOM 820 N N . SER A 1 112 ? -0.606 -1.245 -9.697 1.00 98.50 112 SER A N 1
ATOM 821 C CA . SER A 1 112 ? -1.852 -0.738 -10.291 1.00 98.50 112 SER A CA 1
ATOM 822 C C . SER A 1 112 ? -3.096 -1.495 -9.798 1.00 98.50 112 SER A C 1
ATOM 824 O O . SER A 1 112 ? -4.124 -0.882 -9.505 1.00 98.50 112 SER A O 1
ATOM 826 N N . LYS A 1 113 ? -3.019 -2.826 -9.659 1.00 98.69 113 LYS A N 1
ATOM 827 C CA . LYS A 1 113 ? -4.117 -3.638 -9.099 1.00 98.69 113 LYS A CA 1
ATOM 828 C C . LYS A 1 113 ? -4.353 -3.344 -7.615 1.00 98.69 113 LYS A C 1
ATOM 830 O O . LYS A 1 113 ? -5.502 -3.245 -7.189 1.00 98.69 113 LYS A O 1
ATOM 835 N N . ALA A 1 114 ? -3.278 -3.192 -6.846 1.00 98.75 114 ALA A N 1
ATOM 836 C CA . ALA A 1 114 ? -3.324 -2.850 -5.431 1.00 98.75 114 ALA A CA 1
ATOM 837 C C . ALA A 1 114 ? -3.977 -1.479 -5.206 1.00 98.75 114 ALA A C 1
ATOM 839 O O . ALA A 1 114 ? -4.840 -1.374 -4.340 1.00 98.75 114 ALA A O 1
ATOM 840 N N . ILE A 1 115 ? -3.661 -0.471 -6.031 1.00 98.88 115 ILE A N 1
ATOM 841 C CA . ILE A 1 115 ? -4.329 0.842 -6.016 1.00 98.88 115 ILE A CA 1
ATOM 842 C C . ILE A 1 115 ? -5.836 0.684 -6.243 1.00 98.88 115 ILE A C 1
ATOM 844 O O . ILE A 1 115 ? -6.635 1.159 -5.437 1.00 98.88 115 ILE A O 1
ATOM 848 N N . ALA A 1 116 ? -6.242 -0.035 -7.295 1.00 98.88 116 ALA A N 1
ATOM 849 C CA . ALA A 1 116 ? -7.658 -0.229 -7.606 1.00 98.88 116 ALA A CA 1
ATOM 850 C C . ALA A 1 116 ? -8.431 -0.887 -6.446 1.00 98.88 116 ALA A C 1
ATOM 852 O O . ALA A 1 116 ? -9.544 -0.472 -6.125 1.00 98.88 116 ALA A O 1
ATOM 853 N N . LEU A 1 117 ? -7.836 -1.883 -5.785 1.00 98.88 117 LEU A N 1
ATOM 854 C CA . LEU A 1 117 ? -8.434 -2.530 -4.617 1.00 98.88 117 LEU A CA 1
ATOM 855 C C . LEU A 1 117 ? -8.417 -1.633 -3.374 1.00 98.88 117 LEU A C 1
ATOM 857 O O . LEU A 1 117 ? -9.415 -1.576 -2.660 1.00 98.88 117 LEU A O 1
ATOM 861 N N . ALA A 1 118 ? -7.332 -0.901 -3.121 1.00 98.81 118 ALA A N 1
ATOM 862 C CA . ALA A 1 118 ? -7.241 0.021 -1.995 1.00 98.81 118 ALA A CA 1
ATOM 863 C C . ALA A 1 118 ? -8.302 1.131 -2.089 1.00 98.81 118 ALA A C 1
ATOM 865 O O . ALA A 1 118 ? -8.956 1.411 -1.083 1.00 98.81 118 ALA A O 1
ATOM 866 N N . ARG A 1 119 ? -8.574 1.662 -3.295 1.00 98.88 119 ARG A N 1
ATOM 867 C CA . ARG A 1 119 ? -9.692 2.592 -3.560 1.00 98.88 119 ARG A CA 1
ATOM 868 C C . ARG A 1 119 ? -11.038 2.013 -3.142 1.00 98.88 119 ARG A C 1
ATOM 870 O O . ARG A 1 119 ? -11.836 2.701 -2.518 1.00 98.88 119 ARG A O 1
ATOM 877 N N . VAL A 1 120 ? -11.293 0.740 -3.447 1.00 98.75 120 VAL A N 1
ATOM 878 C CA . VAL A 1 120 ? -12.504 0.063 -2.964 1.00 98.75 120 VAL A CA 1
ATOM 879 C C . VAL A 1 120 ? -12.475 -0.019 -1.437 1.00 98.75 120 VAL A C 1
ATOM 881 O O . VAL A 1 120 ? -13.442 0.368 -0.784 1.00 98.75 120 VAL A O 1
ATOM 884 N N . GLY A 1 121 ? -11.362 -0.461 -0.853 1.00 98.56 121 GLY A N 1
ATOM 885 C CA . GLY A 1 121 ? -11.234 -0.697 0.584 1.00 98.56 121 GLY A CA 1
ATOM 886 C C . GLY A 1 121 ? -11.466 0.541 1.456 1.00 98.56 121 GLY A C 1
ATOM 887 O O . GLY A 1 121 ? -12.146 0.430 2.478 1.00 98.56 121 GLY A O 1
ATOM 888 N N . ILE A 1 122 ? -10.998 1.721 1.031 1.00 98.56 122 ILE A N 1
ATOM 889 C CA . ILE A 1 122 ? -11.232 2.988 1.753 1.00 98.56 122 ILE A CA 1
ATOM 890 C C . ILE A 1 122 ? -12.703 3.446 1.731 1.00 98.56 122 ILE A C 1
ATOM 892 O O . ILE A 1 122 ? -13.086 4.310 2.514 1.00 98.56 122 ILE A O 1
ATOM 896 N N . THR A 1 123 ? -13.550 2.854 0.881 1.00 98.44 123 THR A N 1
ATOM 897 C CA . THR A 1 123 ? -14.998 3.146 0.832 1.00 98.44 123 THR A CA 1
ATOM 898 C C . THR A 1 123 ? -15.852 2.149 1.618 1.00 98.44 123 THR A C 1
ATOM 900 O O . THR A 1 123 ? -17.043 2.372 1.820 1.00 98.44 123 THR A O 1
ATOM 903 N N . LEU A 1 124 ? -15.275 1.037 2.084 1.00 98.62 124 LEU A N 1
ATOM 904 C CA . LEU A 1 124 ? -16.016 0.002 2.805 1.00 98.62 124 LEU A CA 1
ATOM 905 C C . LEU A 1 124 ? -16.197 0.372 4.279 1.00 98.62 124 LEU A C 1
ATOM 907 O O . LEU A 1 124 ? -15.234 0.703 4.962 1.00 98.62 124 LEU A O 1
ATOM 911 N N . HIS A 1 125 ? -17.418 0.244 4.800 1.00 98.19 125 HIS A N 1
ATOM 912 C CA . HIS A 1 125 ? -17.755 0.637 6.177 1.00 98.19 125 HIS A CA 1
ATOM 913 C C . HIS A 1 125 ? -17.910 -0.537 7.157 1.00 98.19 125 HIS A C 1
ATOM 915 O O . HIS A 1 125 ? -18.217 -0.333 8.331 1.00 98.19 125 HIS A O 1
ATOM 921 N N . HIS A 1 126 ? -17.704 -1.773 6.697 1.00 98.12 126 HIS A N 1
ATOM 922 C CA . HIS A 1 126 ? -17.865 -2.978 7.508 1.00 98.12 126 HIS A CA 1
ATOM 923 C C . HIS A 1 126 ? -16.541 -3.728 7.638 1.00 98.12 126 HIS A C 1
ATOM 925 O O . HIS A 1 126 ? -15.870 -3.978 6.644 1.00 98.12 126 HIS A O 1
ATOM 931 N N . MET A 1 127 ? -16.213 -4.156 8.861 1.00 98.00 127 MET A N 1
ATOM 932 C CA . MET A 1 127 ? -14.929 -4.793 9.188 1.00 98.00 127 MET A CA 1
ATOM 933 C C . MET A 1 127 ? -14.567 -5.963 8.268 1.00 98.00 127 MET A C 1
ATOM 935 O O . MET A 1 127 ? -13.496 -5.954 7.675 1.00 98.00 127 MET A O 1
ATOM 939 N N . ALA A 1 128 ? -15.455 -6.954 8.131 1.00 98.38 128 ALA A N 1
ATOM 940 C CA . ALA A 1 128 ? -15.169 -8.167 7.364 1.00 98.38 128 ALA A CA 1
ATOM 941 C C . ALA A 1 128 ? -14.791 -7.890 5.891 1.00 98.38 128 ALA A C 1
ATOM 943 O O . ALA A 1 128 ? -13.701 -8.290 5.483 1.00 98.38 128 ALA A O 1
ATOM 944 N N . PRO A 1 129 ? -15.607 -7.182 5.081 1.00 98.38 129 PRO A N 1
ATOM 945 C CA . PRO A 1 129 ? -15.216 -6.878 3.706 1.00 98.38 129 PRO A CA 1
ATOM 946 C C . PRO A 1 129 ? -13.994 -5.949 3.623 1.00 98.38 129 PRO A C 1
ATOM 948 O O . PRO A 1 129 ? -13.166 -6.141 2.734 1.00 98.38 129 PRO A O 1
ATOM 951 N N . SER A 1 130 ? -13.821 -5.000 4.554 1.00 98.56 130 SER A N 1
ATOM 952 C CA . SER A 1 130 ? -12.619 -4.154 4.607 1.00 98.56 130 SER A CA 1
ATOM 953 C C . SER A 1 130 ? -11.341 -4.977 4.832 1.00 98.56 130 SER A C 1
ATOM 955 O O . SER A 1 130 ? -10.338 -4.734 4.163 1.00 98.56 130 SER A O 1
ATOM 957 N N . HIS A 1 131 ? -11.381 -5.990 5.707 1.00 98.62 131 HIS A N 1
ATOM 958 C CA . HIS A 1 131 ? -10.272 -6.931 5.917 1.00 98.62 131 HIS A CA 1
ATOM 959 C C . HIS A 1 131 ? -9.972 -7.772 4.683 1.00 98.62 131 HIS A C 1
ATOM 961 O O . HIS A 1 131 ? -8.807 -7.902 4.321 1.00 98.62 131 HIS A O 1
ATOM 967 N N . TYR A 1 132 ? -10.989 -8.315 4.009 1.00 98.69 132 TYR A N 1
ATOM 968 C CA . TYR A 1 132 ? -10.756 -9.118 2.804 1.00 98.69 132 TYR A CA 1
ATOM 969 C C . TYR A 1 132 ? -10.079 -8.314 1.696 1.00 98.69 132 TYR A C 1
ATOM 971 O O . TYR A 1 132 ? -9.146 -8.809 1.064 1.00 98.69 132 TYR A O 1
ATOM 979 N N . VAL A 1 133 ? -10.504 -7.065 1.487 1.00 98.88 133 VAL A N 1
ATOM 980 C CA . VAL A 1 133 ? -9.854 -6.184 0.512 1.00 98.88 133 VAL A CA 1
ATOM 981 C C . VAL A 1 133 ? -8.424 -5.856 0.939 1.00 98.88 133 VAL A C 1
ATOM 983 O O . VAL A 1 133 ? -7.519 -5.977 0.118 1.00 98.88 133 VAL A O 1
ATOM 986 N N . ALA A 1 134 ? -8.187 -5.516 2.209 1.00 98.81 134 ALA A N 1
ATOM 987 C CA . ALA A 1 134 ? -6.838 -5.244 2.704 1.00 98.81 134 ALA A CA 1
ATOM 988 C C . ALA A 1 134 ? -5.896 -6.455 2.562 1.00 98.81 134 ALA A C 1
ATOM 990 O O . ALA A 1 134 ? -4.770 -6.312 2.087 1.00 98.81 134 ALA A O 1
ATOM 991 N N . ALA A 1 135 ? -6.379 -7.659 2.878 1.00 98.81 135 ALA A N 1
ATOM 992 C CA . ALA A 1 135 ? -5.631 -8.899 2.694 1.00 98.81 135 ALA A CA 1
ATOM 993 C C . ALA A 1 135 ? -5.318 -9.172 1.214 1.00 98.81 135 ALA A C 1
ATOM 995 O O . ALA A 1 135 ? -4.212 -9.602 0.895 1.00 98.81 135 ALA A O 1
ATOM 996 N N . ALA A 1 136 ? -6.255 -8.887 0.302 1.00 98.81 136 ALA A N 1
ATOM 997 C CA . ALA A 1 136 ? -6.025 -9.018 -1.135 1.00 98.81 136 ALA A CA 1
ATOM 998 C C . ALA A 1 136 ? -4.978 -8.015 -1.650 1.00 98.81 136 ALA A C 1
ATOM 1000 O O . ALA A 1 136 ? -4.104 -8.395 -2.429 1.00 98.81 136 ALA A O 1
ATOM 1001 N N . VAL A 1 137 ? -5.030 -6.759 -1.190 1.00 98.88 137 VAL A N 1
ATOM 1002 C CA . VAL A 1 137 ? -4.010 -5.740 -1.493 1.00 98.88 137 VAL A CA 1
ATOM 1003 C C . VAL A 1 137 ? -2.633 -6.225 -1.035 1.00 98.88 137 VAL A C 1
ATOM 1005 O O . VAL A 1 137 ? -1.693 -6.210 -1.825 1.00 98.88 137 VAL A O 1
ATOM 1008 N N . HIS A 1 138 ? -2.525 -6.712 0.205 1.00 98.75 138 HIS A N 1
ATOM 1009 C CA . HIS A 1 138 ? -1.271 -7.230 0.750 1.00 98.75 138 HIS A CA 1
ATOM 1010 C C . HIS A 1 138 ? -0.745 -8.415 -0.066 1.00 98.75 138 HIS A C 1
ATOM 1012 O O . HIS A 1 138 ? 0.388 -8.370 -0.533 1.00 98.75 138 HIS A O 1
ATOM 1018 N N . ALA A 1 139 ? -1.586 -9.424 -0.314 1.00 98.50 139 ALA A N 1
ATOM 1019 C CA . ALA A 1 139 ? -1.213 -10.622 -1.063 1.00 98.50 139 ALA A CA 1
ATOM 1020 C C . ALA A 1 139 ? -0.680 -10.304 -2.471 1.00 98.50 139 ALA A C 1
ATOM 1022 O O . ALA A 1 139 ? 0.281 -10.925 -2.916 1.00 98.50 139 ALA A O 1
ATOM 1023 N N . ILE A 1 140 ? -1.266 -9.318 -3.158 1.00 98.25 140 ILE A N 1
ATOM 1024 C CA . ILE A 1 140 ? -0.798 -8.879 -4.481 1.00 98.25 140 ILE A CA 1
ATOM 1025 C C . ILE A 1 140 ? 0.582 -8.225 -4.401 1.00 98.25 140 ILE A C 1
ATOM 1027 O O . ILE A 1 140 ? 1.403 -8.455 -5.284 1.00 98.25 140 ILE A O 1
ATOM 1031 N N . LEU A 1 141 ? 0.838 -7.408 -3.376 1.00 97.94 141 LEU A N 1
ATOM 1032 C CA . LEU A 1 141 ? 2.100 -6.675 -3.232 1.00 97.94 141 LEU A CA 1
ATOM 1033 C C . LEU A 1 141 ? 3.269 -7.555 -2.764 1.00 97.94 141 LEU A C 1
ATOM 1035 O O . LEU A 1 141 ? 4.420 -7.176 -2.963 1.00 97.94 141 LEU A O 1
ATOM 1039 N N . ILE A 1 142 ? 2.992 -8.716 -2.164 1.00 97.06 142 ILE A N 1
ATOM 1040 C CA . ILE A 1 142 ? 4.028 -9.650 -1.689 1.00 97.06 142 ILE A CA 1
ATOM 1041 C C . ILE A 1 142 ? 4.180 -10.903 -2.558 1.00 97.06 142 ILE A C 1
ATOM 1043 O O . ILE A 1 142 ? 5.005 -11.754 -2.244 1.00 97.06 142 ILE A O 1
ATOM 1047 N N . GLU A 1 143 ? 3.404 -11.043 -3.638 1.00 93.31 143 GLU A N 1
ATOM 1048 C CA . GLU A 1 143 ? 3.336 -12.271 -4.451 1.00 93.31 143 GLU A CA 1
ATOM 1049 C C . GLU A 1 143 ? 4.717 -12.764 -4.933 1.00 93.31 143 GLU A C 1
ATOM 1051 O O . GLU A 1 143 ? 4.929 -13.962 -5.105 1.00 93.31 143 GLU A O 1
ATOM 1056 N N . ASN A 1 144 ? 5.667 -11.852 -5.148 1.00 84.62 144 ASN A N 1
ATOM 1057 C CA . ASN A 1 144 ? 7.027 -12.146 -5.598 1.00 84.62 144 ASN A CA 1
ATOM 1058 C C . ASN A 1 144 ? 8.107 -12.027 -4.508 1.00 84.62 144 ASN A C 1
ATOM 1060 O O . ASN A 1 144 ? 9.287 -12.111 -4.838 1.00 84.62 144 ASN A O 1
ATOM 1064 N N . GLN A 1 145 ? 7.740 -11.816 -3.244 1.00 73.69 145 GLN A N 1
ATOM 1065 C CA . GLN A 1 145 ? 8.682 -11.569 -2.141 1.00 73.69 145 GLN A CA 1
ATOM 1066 C C . GLN A 1 145 ? 9.098 -12.855 -1.397 1.00 73.69 145 GLN A C 1
ATOM 1068 O O . GLN A 1 145 ? 9.412 -12.812 -0.207 1.00 73.69 145 GLN A O 1
ATOM 1073 N N . HIS A 1 146 ? 9.092 -13.998 -2.089 1.00 53.88 146 HIS A N 1
ATOM 1074 C CA . HIS A 1 146 ? 9.439 -15.316 -1.545 1.00 53.88 146 HIS A CA 1
ATOM 1075 C C . HIS A 1 146 ? 10.841 -15.776 -1.946 1.00 53.88 146 HIS A C 1
ATOM 1077 O O . HIS A 1 146 ? 11.213 -15.586 -3.126 1.00 53.88 146 HIS A O 1
#

Sequence (146 aa):
MSIATDSTERLRHARARFRRVSIAGVLVTAGFAGLSHAEAEVRDPYRIAAEHAGLAAEARSVAAIHQHLQHVLNCLEGRDGQDFNALAGDPCGGSSALATLPNSSADHVRASKAIALARVGITLHHMAPSHYVAAAVHAILIENQH

Radius of gyration: 26.75 Å; chains: 1; bounding box: 75×45×59 Å